Protein AF-A0A3A4K9A7-F1 (afdb_monomer_lite)

Sequence (156 aa):
MKYLEIFLFSLVLILAGCGGNDDLPAEITQCIETYAPENGYGFEPISFQGTTDIGYPVPTPEEARARCEADGGEDCDASEFITSAAAKCIGQSEGLDANGEPLQVELRYDESLKTVVWIVSNFPILDENQQGTALTLYIEAASGRILDKKESPVIA

pLDDT: mean 76.97, std 19.55, range [33.91, 96.12]

Structure (mmCIF, N/CA/C/O backbone):
data_AF-A0A3A4K9A7-F1
#
_entry.id   AF-A0A3A4K9A7-F1
#
loop_
_atom_site.group_PDB
_atom_site.id
_atom_site.type_symbol
_atom_site.label_atom_id
_atom_site.label_alt_id
_atom_site.label_comp_id
_atom_site.label_asym_id
_atom_site.label_entity_id
_atom_site.label_seq_id
_atom_site.pdbx_PDB_ins_code
_atom_site.Cartn_x
_atom_site.Cartn_y
_atom_site.Cartn_z
_atom_site.occupancy
_atom_site.B_iso_or_equiv
_atom_site.auth_seq_id
_atom_site.auth_comp_id
_atom_site.auth_asym_id
_atom_site.auth_atom_id
_atom_site.pdbx_PDB_model_num
ATOM 1 N N . MET A 1 1 ? -67.140 17.202 24.915 1.00 38.78 1 MET A N 1
ATOM 2 C CA . MET A 1 1 ? -67.662 16.340 23.827 1.00 38.78 1 MET A CA 1
ATOM 3 C C . MET A 1 1 ? -66.717 16.540 22.652 1.00 38.78 1 MET A C 1
ATOM 5 O O . MET A 1 1 ? -66.437 17.692 22.385 1.00 38.78 1 MET A O 1
ATOM 9 N N . LYS A 1 2 ? -66.169 15.575 21.921 1.00 45.59 2 LYS A N 1
ATOM 10 C CA . LYS A 1 2 ? -66.146 14.107 21.931 1.00 45.59 2 LYS A CA 1
ATOM 11 C C . LYS A 1 2 ? -65.201 13.765 20.748 1.00 45.59 2 LYS A C 1
ATOM 13 O O . LYS A 1 2 ? -65.551 14.172 19.651 1.00 45.59 2 LYS A O 1
ATOM 18 N N . TYR A 1 3 ? -64.100 13.041 21.006 1.00 48.72 3 TYR A N 1
ATOM 19 C CA . TYR A 1 3 ? -63.242 12.259 20.074 1.00 48.72 3 TYR A CA 1
ATOM 20 C C . TYR A 1 3 ? -62.539 13.038 18.927 1.00 48.72 3 TYR A C 1
ATOM 22 O O . TYR A 1 3 ? -63.086 13.983 18.386 1.00 48.72 3 TYR A O 1
ATOM 30 N N . LEU A 1 4 ? -61.301 12.743 18.523 1.00 49.56 4 LEU A N 1
ATOM 31 C CA . LEU A 1 4 ? -60.881 11.469 17.941 1.00 49.56 4 LEU A CA 1
ATOM 32 C C . LEU A 1 4 ? -59.343 11.425 17.811 1.00 49.56 4 LEU A C 1
ATOM 34 O O . LEU A 1 4 ? -58.731 12.372 17.323 1.00 49.56 4 LEU A O 1
ATOM 38 N N . GLU A 1 5 ? -58.750 10.316 18.245 1.00 46.59 5 GLU A N 1
ATOM 39 C CA . GLU A 1 5 ? -57.354 9.941 18.016 1.00 46.59 5 GLU A CA 1
ATOM 40 C C . GLU A 1 5 ? -57.123 9.558 16.547 1.00 46.59 5 GLU A C 1
ATOM 42 O O . GLU A 1 5 ? -57.959 8.873 15.958 1.00 46.59 5 GLU A O 1
ATOM 47 N N . ILE A 1 6 ? -55.965 9.909 15.978 1.00 59.25 6 ILE A N 1
ATOM 48 C CA . ILE A 1 6 ? -55.386 9.167 14.850 1.00 59.25 6 ILE A CA 1
ATOM 49 C C . ILE A 1 6 ? -53.926 8.860 15.184 1.00 59.25 6 ILE A C 1
ATOM 51 O O . ILE A 1 6 ? -53.045 9.714 15.128 1.00 59.25 6 ILE A O 1
ATOM 55 N N . PHE A 1 7 ? -53.722 7.600 15.554 1.00 49.81 7 PHE A N 1
ATOM 56 C CA . PHE A 1 7 ? -52.467 6.865 15.525 1.00 49.81 7 PHE A CA 1
ATOM 57 C C . PHE A 1 7 ? -51.952 6.725 14.083 1.00 49.81 7 PHE A C 1
ATOM 59 O O . PHE A 1 7 ? -52.668 6.199 13.241 1.00 49.81 7 PHE A O 1
ATOM 66 N N . LEU A 1 8 ? -50.695 7.097 13.839 1.00 49.00 8 LEU A N 1
ATOM 67 C CA . LEU A 1 8 ? -49.780 6.527 12.832 1.00 49.00 8 LEU A CA 1
ATOM 68 C C . LEU A 1 8 ? -48.379 7.005 13.269 1.00 49.00 8 LEU A C 1
ATOM 70 O O . LEU A 1 8 ? -48.066 8.177 13.121 1.00 49.00 8 LEU A O 1
ATOM 74 N N . PHE A 1 9 ? -47.548 6.264 14.008 1.00 46.31 9 PHE A N 1
ATOM 75 C CA . PHE A 1 9 ? -46.981 4.939 13.721 1.00 46.31 9 PHE A CA 1
ATOM 76 C C . PHE A 1 9 ? -46.480 4.791 12.276 1.00 46.31 9 PHE A C 1
ATOM 78 O O . PHE A 1 9 ? -46.999 4.006 11.495 1.00 46.31 9 PHE A O 1
ATOM 85 N N . SER A 1 10 ? -45.425 5.541 11.965 1.00 45.94 10 SER A N 1
ATOM 86 C CA . SER A 1 10 ? -44.376 5.140 11.019 1.00 45.94 10 SER A CA 1
ATOM 87 C C . SER A 1 10 ? -43.052 5.391 11.750 1.00 45.94 10 SER A C 1
ATOM 89 O O . SER A 1 10 ? -42.503 6.480 11.682 1.00 45.94 10 SER A O 1
ATOM 91 N N . LEU A 1 11 ? -42.578 4.535 12.660 1.00 44.69 11 LEU A N 1
ATOM 92 C CA . LEU A 1 11 ? -41.980 3.228 12.368 1.00 44.69 11 LEU A CA 1
ATOM 93 C C . LEU A 1 11 ? -41.363 3.156 10.964 1.00 44.69 11 LEU A C 1
ATOM 95 O O . LEU A 1 11 ? -41.690 2.289 10.162 1.00 44.69 11 LEU A O 1
ATOM 99 N N . VAL A 1 12 ? -40.450 4.083 10.672 1.00 52.16 12 VAL A N 1
ATOM 100 C CA . VAL A 1 12 ? -39.433 3.864 9.642 1.00 52.16 12 VAL A CA 1
ATOM 101 C C . VAL A 1 12 ? -38.391 2.930 10.256 1.00 52.16 12 VAL A C 1
ATOM 103 O O . VAL A 1 12 ? -37.368 3.333 10.799 1.00 52.16 12 VAL A O 1
ATOM 106 N N . LEU A 1 13 ? -38.759 1.651 10.246 1.00 47.81 13 LEU A N 1
ATOM 107 C CA . LEU A 1 13 ? -37.909 0.499 10.476 1.00 47.81 13 LEU A CA 1
ATOM 108 C C . LEU A 1 13 ? -37.024 0.355 9.225 1.00 47.81 13 LEU A C 1
ATOM 110 O O . LEU A 1 13 ? -37.318 -0.453 8.347 1.00 47.81 13 LEU A O 1
ATOM 114 N N . ILE A 1 14 ? -35.977 1.174 9.082 1.00 53.41 14 ILE A N 1
ATOM 115 C CA . ILE A 1 14 ? -34.918 0.847 8.118 1.00 53.41 14 ILE A CA 1
ATOM 116 C C . ILE A 1 14 ? -34.064 -0.210 8.797 1.00 53.41 14 ILE A C 1
ATOM 118 O O . ILE A 1 14 ? -33.205 0.084 9.620 1.00 53.41 14 ILE A O 1
ATOM 122 N N . LEU A 1 15 ? -34.465 -1.451 8.524 1.00 45.75 15 LEU A N 1
ATOM 123 C CA . LEU A 1 15 ? -33.627 -2.629 8.367 1.00 45.75 15 LEU A CA 1
ATOM 124 C C . LEU A 1 15 ? -32.185 -2.397 8.834 1.00 45.75 15 LEU A C 1
ATOM 126 O O . LEU A 1 15 ? -31.339 -1.940 8.069 1.00 45.75 15 LEU A O 1
ATOM 130 N N . ALA A 1 16 ? -31.918 -2.791 10.079 1.00 46.28 16 ALA A N 1
ATOM 131 C CA . ALA A 1 16 ? -30.616 -3.313 10.454 1.00 46.28 16 ALA A CA 1
ATOM 132 C C . ALA A 1 16 ? -30.368 -4.545 9.571 1.00 46.28 16 ALA A C 1
ATOM 134 O O . ALA A 1 16 ? -30.705 -5.676 9.925 1.00 46.28 16 ALA A O 1
ATOM 135 N N . GLY A 1 17 ? -29.892 -4.294 8.354 1.00 42.72 17 GLY A N 1
ATOM 136 C CA . GLY A 1 17 ? -29.292 -5.301 7.509 1.00 42.72 17 GLY A CA 1
ATOM 137 C C . GLY A 1 17 ? -27.999 -5.711 8.183 1.00 42.72 17 GLY A C 1
ATOM 138 O O . GLY A 1 17 ? -26.988 -5.036 8.052 1.00 42.72 17 GLY A O 1
ATOM 139 N N . CYS A 1 18 ? -28.054 -6.801 8.942 1.00 47.59 18 CYS A N 1
ATOM 140 C CA . CYS A 1 18 ? -26.884 -7.580 9.303 1.00 47.59 18 CYS A CA 1
ATOM 141 C C . CYS A 1 18 ? -26.276 -8.166 8.017 1.00 47.59 18 CYS A C 1
ATOM 143 O O . CYS A 1 18 ? -26.570 -9.300 7.648 1.00 47.59 18 CYS A O 1
ATOM 145 N N . GLY A 1 19 ? -25.476 -7.377 7.310 1.00 37.91 19 GLY A N 1
ATOM 146 C CA . GLY A 1 19 ? -24.366 -7.864 6.501 1.00 37.91 19 GLY A CA 1
ATOM 147 C C . GLY A 1 19 ? -23.110 -7.439 7.243 1.00 37.91 19 GLY A C 1
ATOM 148 O O . GLY A 1 19 ? -23.075 -6.317 7.737 1.00 37.91 19 GLY A O 1
ATOM 149 N N . GLY A 1 20 ? -22.147 -8.338 7.433 1.00 40.03 20 GLY A N 1
ATOM 150 C CA . GLY A 1 20 ? -20.873 -8.000 8.059 1.00 40.03 20 GLY A CA 1
ATOM 151 C C . GLY A 1 20 ? -20.122 -7.013 7.179 1.00 40.03 20 GLY A C 1
ATOM 152 O O . GLY A 1 20 ? -19.312 -7.423 6.361 1.00 40.03 20 GLY A O 1
ATOM 153 N N . ASN A 1 21 ? -20.445 -5.731 7.303 1.00 43.66 21 ASN A N 1
ATOM 154 C CA . ASN A 1 21 ? -19.576 -4.679 6.840 1.00 43.66 21 ASN A CA 1
ATOM 155 C C . ASN A 1 21 ? -18.478 -4.611 7.888 1.00 43.66 21 ASN A C 1
ATOM 157 O O . ASN A 1 21 ? -18.730 -4.238 9.036 1.00 43.66 21 ASN A O 1
ATOM 161 N N . ASP A 1 22 ? -17.280 -5.040 7.514 1.00 60.28 22 ASP A N 1
ATOM 162 C CA . ASP A 1 22 ? -16.073 -4.563 8.166 1.00 60.28 22 ASP A CA 1
ATOM 163 C C . ASP A 1 22 ? -16.055 -3.041 7.971 1.00 60.28 22 ASP A C 1
ATOM 165 O O . ASP A 1 22 ? -15.513 -2.533 6.992 1.00 60.28 22 ASP A O 1
ATOM 169 N N . ASP A 1 23 ? -16.774 -2.321 8.838 1.00 77.81 23 ASP A N 1
ATOM 170 C CA . ASP A 1 23 ? -16.883 -0.871 8.781 1.00 77.81 23 ASP A CA 1
ATOM 171 C C . ASP A 1 23 ? -15.466 -0.321 8.946 1.00 77.81 23 ASP A C 1
ATOM 173 O O . ASP A 1 23 ? -14.867 -0.388 10.026 1.00 77.81 23 ASP A O 1
ATOM 177 N N . LEU A 1 24 ? -14.904 0.175 7.843 1.00 86.06 24 LEU A N 1
ATOM 178 C CA . LEU A 1 24 ? -13.599 0.811 7.856 1.00 86.06 24 LEU A CA 1
ATOM 179 C C . LEU A 1 24 ? -13.648 1.998 8.830 1.00 86.06 24 LEU A C 1
ATOM 181 O O . LEU A 1 24 ? -14.656 2.714 8.876 1.00 86.06 24 LEU A O 1
ATOM 185 N N . PRO A 1 25 ? -12.569 2.249 9.592 1.00 91.25 25 PRO A N 1
ATOM 186 C CA . PRO A 1 25 ? -12.443 3.460 10.392 1.00 91.25 25 PRO A CA 1
ATOM 187 C C . PRO A 1 25 ? -12.813 4.710 9.581 1.00 91.25 25 PRO A C 1
ATOM 189 O O . PRO A 1 25 ? -12.549 4.788 8.375 1.00 91.25 25 PRO A O 1
ATOM 192 N N . ALA A 1 26 ? -13.427 5.696 10.237 1.00 91.50 26 ALA A N 1
ATOM 193 C CA . ALA A 1 26 ? -13.926 6.901 9.572 1.00 91.50 26 ALA A CA 1
ATOM 194 C C . ALA A 1 26 ? -12.807 7.652 8.831 1.00 91.50 26 ALA A C 1
ATOM 196 O O . ALA A 1 26 ? -13.032 8.199 7.756 1.00 91.50 26 ALA A O 1
ATOM 197 N N . GLU A 1 27 ? -11.593 7.623 9.378 1.00 92.25 27 GLU A N 1
ATOM 198 C CA . GLU A 1 27 ? -10.391 8.216 8.800 1.00 92.25 27 GLU A CA 1
ATOM 199 C C . GLU A 1 27 ? -9.995 7.540 7.477 1.00 92.25 27 GLU A C 1
ATOM 201 O O . GLU A 1 27 ? -9.688 8.224 6.499 1.00 92.25 27 GLU A O 1
ATOM 206 N N . ILE A 1 28 ? -10.064 6.205 7.412 1.00 91.88 28 ILE A N 1
ATOM 207 C CA . ILE A 1 28 ? -9.778 5.438 6.189 1.00 91.88 28 ILE A CA 1
ATOM 208 C C . ILE A 1 28 ? -10.852 5.712 5.138 1.00 91.88 28 ILE A C 1
ATOM 210 O O . ILE A 1 28 ? -10.530 6.016 3.989 1.00 91.88 28 ILE A O 1
ATOM 214 N N . THR A 1 29 ? -12.124 5.677 5.543 1.00 91.62 29 THR A N 1
ATOM 215 C CA . THR A 1 29 ? -13.253 6.006 4.661 1.00 91.62 29 THR A CA 1
ATOM 216 C C . THR A 1 29 ? -13.086 7.406 4.065 1.00 91.62 29 THR A C 1
ATOM 218 O O . THR A 1 29 ? -13.200 7.586 2.853 1.00 91.62 29 THR A O 1
ATOM 221 N N . GLN A 1 30 ? -12.707 8.388 4.888 1.00 93.00 30 GLN A N 1
ATOM 222 C CA . GLN A 1 30 ? -12.456 9.753 4.434 1.00 93.00 30 GLN A CA 1
ATOM 223 C C . GLN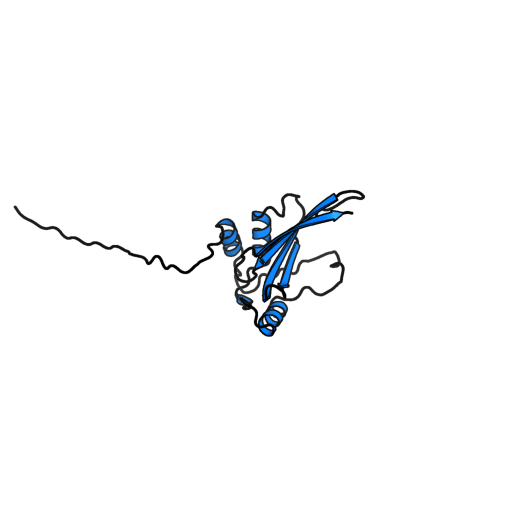 A 1 30 ? -11.312 9.831 3.410 1.00 93.00 30 GLN A C 1
ATOM 225 O O . GLN A 1 30 ? -11.425 10.584 2.440 1.00 93.00 30 GLN A O 1
ATOM 230 N N . CYS A 1 31 ? -10.224 9.073 3.589 1.00 92.88 31 CYS A N 1
ATOM 231 C CA . CYS A 1 31 ? -9.141 9.004 2.605 1.00 92.88 31 CYS A CA 1
ATOM 232 C C . CYS A 1 31 ? -9.634 8.472 1.251 1.00 92.88 31 CYS A C 1
ATOM 234 O O . CYS A 1 31 ? -9.312 9.051 0.214 1.00 92.88 31 CYS A O 1
ATOM 236 N N . ILE A 1 32 ? -10.438 7.407 1.251 1.00 90.31 32 ILE A N 1
ATOM 237 C CA . ILE A 1 32 ? -10.970 6.806 0.020 1.00 90.31 32 ILE A CA 1
ATOM 238 C C . ILE A 1 32 ? -11.909 7.781 -0.696 1.00 90.31 32 ILE A C 1
ATOM 240 O O . ILE A 1 32 ? -11.763 7.991 -1.896 1.00 90.31 32 ILE A O 1
ATOM 244 N N . GLU A 1 33 ? -12.826 8.426 0.028 1.00 90.25 33 GLU A N 1
ATOM 245 C CA . GLU A 1 33 ? -13.772 9.390 -0.549 1.00 90.25 33 GLU A CA 1
ATOM 246 C C . GLU A 1 33 ? -13.076 10.645 -1.093 1.00 90.25 33 GLU A C 1
ATOM 248 O O . GLU A 1 33 ? -13.408 11.127 -2.175 1.00 90.25 33 GLU A O 1
ATOM 253 N N . THR A 1 34 ? -12.089 11.170 -0.359 1.00 89.44 34 THR A N 1
ATOM 254 C CA . THR A 1 34 ? -11.349 12.384 -0.747 1.00 89.44 34 THR A CA 1
ATOM 255 C C . THR A 1 34 ? -10.558 12.178 -2.035 1.00 89.44 34 THR A C 1
ATOM 257 O O . THR A 1 34 ? -10.445 13.097 -2.845 1.00 89.44 34 THR A O 1
ATOM 260 N N . TYR A 1 35 ? -10.012 10.976 -2.224 1.00 87.69 35 TYR A N 1
ATOM 261 C CA . TYR A 1 35 ? -9.204 10.608 -3.385 1.00 87.69 35 TYR A CA 1
ATOM 262 C C . TYR A 1 35 ? -9.912 9.588 -4.279 1.00 87.69 35 TYR A C 1
ATOM 264 O O . TYR A 1 35 ? -9.248 8.779 -4.938 1.00 87.69 35 TYR A O 1
ATOM 272 N N . ALA A 1 36 ? -11.248 9.621 -4.296 1.00 78.62 36 ALA A N 1
ATOM 273 C CA . ALA A 1 36 ? -12.048 8.760 -5.147 1.00 78.62 36 ALA A CA 1
ATOM 274 C C . ALA A 1 36 ? -11.671 8.998 -6.621 1.00 78.62 36 ALA A C 1
ATOM 276 O O . ALA A 1 36 ? -11.501 10.148 -7.040 1.00 78.62 36 ALA A O 1
ATOM 277 N N . PRO A 1 37 ? -11.514 7.940 -7.429 1.00 65.50 37 PRO A N 1
ATOM 278 C CA . PRO A 1 37 ? -11.142 8.105 -8.825 1.00 65.50 37 PRO A CA 1
ATOM 279 C C . PRO A 1 37 ? -12.263 8.824 -9.594 1.00 65.50 37 PRO A C 1
ATOM 281 O O . PRO A 1 37 ? -13.350 8.277 -9.762 1.00 65.50 37 PRO A O 1
ATOM 284 N N . GLU A 1 38 ? -12.012 10.038 -10.104 1.00 58.78 38 GLU A N 1
ATOM 285 C CA . GLU A 1 38 ? -12.988 10.734 -10.965 1.00 58.78 38 GLU A CA 1
ATOM 286 C C . GLU A 1 38 ? -13.186 10.006 -12.308 1.00 58.78 38 GLU A C 1
ATOM 288 O O . GLU A 1 38 ? -14.267 10.088 -12.884 1.00 58.78 38 GLU A O 1
ATOM 293 N N . ASN A 1 39 ? -12.162 9.293 -12.805 1.00 41.91 39 ASN A N 1
ATOM 294 C CA . ASN A 1 39 ? -12.191 8.450 -14.008 1.00 41.91 39 ASN A CA 1
ATOM 295 C C . ASN A 1 39 ? -11.043 7.416 -13.970 1.00 41.91 39 ASN A C 1
ATOM 297 O O . ASN A 1 39 ? -9.964 7.669 -14.504 1.00 41.91 39 ASN A O 1
ATOM 301 N N . GLY A 1 40 ? -11.274 6.245 -13.372 1.00 50.03 40 GLY A N 1
ATOM 302 C CA . GLY A 1 40 ? -10.300 5.147 -13.354 1.00 50.03 40 GLY A CA 1
ATOM 303 C C . GLY A 1 40 ? -9.090 5.372 -12.440 1.00 50.03 40 GLY A C 1
ATOM 304 O O . GLY A 1 40 ? -8.943 6.411 -11.801 1.00 50.03 40 GLY A O 1
ATOM 305 N N . TYR A 1 41 ? -8.250 4.340 -12.364 1.00 55.19 41 TYR A N 1
ATOM 306 C CA . TYR A 1 41 ? -7.074 4.214 -11.503 1.00 55.19 41 TYR A CA 1
ATOM 307 C C . TYR A 1 41 ? -6.273 5.509 -11.387 1.00 55.19 41 TYR A C 1
ATOM 309 O O . TYR A 1 41 ? -5.564 5.905 -12.313 1.00 55.19 41 TYR A O 1
ATOM 317 N N . GLY A 1 42 ? -6.325 6.144 -10.220 1.00 49.62 42 GLY A N 1
ATOM 318 C CA . GLY A 1 42 ? -5.371 7.183 -9.850 1.00 49.62 42 GLY A CA 1
ATOM 319 C C . GLY A 1 42 ? -4.018 6.538 -9.572 1.00 49.62 42 GLY A C 1
ATOM 320 O O . GLY A 1 42 ? -3.648 6.361 -8.415 1.00 49.62 42 GLY A O 1
ATOM 321 N N . PHE A 1 43 ? -3.322 6.110 -10.624 1.00 51.94 43 PHE A N 1
ATOM 322 C CA . PHE A 1 43 ? -1.935 5.680 -10.551 1.00 51.94 43 PHE A CA 1
ATOM 323 C C . PHE A 1 43 ? -1.062 6.863 -10.951 1.00 51.94 43 PHE A C 1
ATOM 325 O O . PHE A 1 43 ? -0.872 7.148 -12.133 1.00 51.94 43 PHE A O 1
ATOM 332 N N . GLU A 1 44 ? -0.528 7.570 -9.962 1.00 52.81 44 GLU A N 1
ATOM 333 C CA . GLU A 1 44 ? 0.633 8.415 -10.212 1.00 52.81 44 GLU A CA 1
ATOM 334 C C . GLU A 1 44 ? 1.866 7.505 -10.194 1.00 52.81 44 GLU A C 1
ATOM 336 O O . GLU A 1 44 ? 2.175 6.947 -9.135 1.00 52.81 44 GLU A O 1
ATOM 341 N N . PRO A 1 45 ? 2.557 7.291 -11.334 1.00 45.28 45 PRO A N 1
ATOM 342 C CA . PRO A 1 45 ? 3.797 6.536 -11.325 1.00 45.28 45 PRO A CA 1
ATOM 343 C C . PRO A 1 45 ? 4.737 7.209 -10.337 1.00 45.28 45 PRO A C 1
ATOM 345 O O . PRO A 1 45 ? 5.005 8.407 -10.447 1.00 45.28 45 PRO A O 1
ATOM 348 N N . ILE A 1 46 ? 5.230 6.441 -9.365 1.00 47.91 46 ILE A N 1
ATOM 349 C CA . ILE A 1 46 ? 6.234 6.934 -8.432 1.00 47.91 46 ILE A CA 1
ATOM 350 C C . ILE A 1 46 ? 7.419 7.388 -9.287 1.00 47.91 46 ILE A C 1
ATOM 352 O O . ILE A 1 46 ? 8.124 6.568 -9.879 1.00 47.91 46 ILE A O 1
ATOM 356 N N . SER A 1 47 ? 7.638 8.698 -9.390 1.00 35.66 47 SER A N 1
ATOM 357 C CA . SER A 1 47 ? 8.837 9.238 -10.016 1.00 35.66 47 SER A CA 1
ATOM 358 C C . SER A 1 47 ? 9.995 9.020 -9.050 1.00 35.66 47 SER A C 1
ATOM 360 O O . SER A 1 47 ? 10.398 9.916 -8.309 1.00 35.66 47 SER A O 1
ATOM 362 N N . PHE A 1 48 ? 10.501 7.797 -9.001 1.00 43.56 48 PHE A N 1
ATOM 363 C CA . PHE A 1 48 ? 11.708 7.496 -8.260 1.00 43.56 48 PHE A CA 1
ATOM 364 C C . PHE A 1 48 ? 12.892 8.065 -9.061 1.00 43.56 48 PHE A C 1
ATOM 366 O O . PHE A 1 48 ? 13.165 7.635 -10.180 1.00 43.56 48 PHE A O 1
ATOM 373 N N . GLN A 1 49 ? 13.615 9.038 -8.496 1.00 36.28 49 GLN A N 1
ATOM 374 C CA . GLN A 1 49 ? 14.968 9.405 -8.958 1.00 36.28 49 GLN A CA 1
ATOM 375 C C . GLN A 1 49 ? 16.047 8.434 -8.436 1.00 36.28 49 GLN A C 1
ATOM 377 O O . GLN A 1 49 ? 17.240 8.708 -8.512 1.00 36.28 49 GLN A O 1
ATOM 382 N N . GLY A 1 50 ? 15.633 7.282 -7.922 1.00 37.22 50 GLY A N 1
ATOM 383 C CA . GLY A 1 50 ? 16.482 6.217 -7.415 1.00 37.22 50 GLY A CA 1
ATOM 384 C C . GLY A 1 50 ? 15.960 4.901 -7.959 1.00 37.22 50 GLY A C 1
ATOM 385 O O . GLY A 1 50 ? 14.762 4.660 -8.026 1.00 37.22 50 GLY A O 1
ATOM 386 N N . THR A 1 51 ? 16.854 4.063 -8.438 1.00 33.91 51 THR A N 1
ATOM 387 C CA . THR A 1 51 ? 16.512 2.714 -8.864 1.00 33.91 51 THR A CA 1
ATOM 388 C C . THR A 1 51 ? 15.836 1.990 -7.701 1.00 33.91 51 THR A C 1
ATOM 390 O O . THR A 1 51 ? 16.391 1.970 -6.604 1.00 33.91 51 THR A O 1
ATOM 393 N N . THR A 1 52 ? 14.678 1.356 -7.921 1.00 40.00 52 THR A N 1
ATOM 394 C CA . THR A 1 52 ? 14.333 0.197 -7.087 1.00 40.00 52 THR A CA 1
ATOM 395 C C . THR A 1 52 ? 15.564 -0.712 -7.102 1.00 40.00 52 THR A C 1
ATOM 397 O O . THR A 1 52 ? 16.183 -0.856 -8.160 1.00 40.00 52 THR A O 1
ATOM 400 N N . ASP A 1 53 ? 15.958 -1.290 -5.967 1.00 42.62 53 ASP A N 1
ATOM 401 C CA . ASP A 1 53 ? 17.232 -2.024 -5.787 1.00 42.62 53 ASP A CA 1
ATOM 402 C C . ASP A 1 53 ? 17.439 -3.220 -6.752 1.00 42.62 53 ASP A C 1
ATOM 404 O O . ASP A 1 53 ? 18.441 -3.929 -6.706 1.00 42.62 53 ASP A O 1
ATOM 408 N N . ILE A 1 54 ? 16.491 -3.454 -7.661 1.00 42.34 54 ILE A N 1
ATOM 409 C CA . ILE A 1 54 ? 16.459 -4.540 -8.634 1.00 42.34 54 ILE A CA 1
ATOM 410 C C . ILE A 1 54 ? 15.918 -4.139 -10.023 1.00 42.34 54 ILE A C 1
ATOM 412 O O . ILE A 1 54 ? 15.838 -4.994 -10.900 1.00 42.34 54 ILE A O 1
ATOM 416 N N . GLY A 1 55 ? 15.586 -2.866 -10.279 1.00 48.25 55 GLY A N 1
ATOM 417 C CA . GLY A 1 55 ? 15.265 -2.369 -11.629 1.00 48.25 55 GLY A CA 1
ATOM 418 C C . GLY A 1 55 ? 14.070 -3.033 -12.332 1.00 48.25 55 GLY A C 1
ATOM 419 O O . GLY A 1 55 ? 13.935 -2.902 -13.550 1.00 48.25 55 GLY A O 1
ATOM 420 N N . TYR A 1 56 ? 13.213 -3.753 -11.604 1.00 52.72 56 TYR A N 1
ATOM 421 C CA . TYR A 1 56 ? 12.000 -4.328 -12.179 1.00 52.72 56 TYR A CA 1
ATOM 422 C C . TYR A 1 56 ? 10.950 -3.236 -12.401 1.00 52.72 56 TYR A C 1
ATOM 424 O O . TYR A 1 56 ? 10.822 -2.336 -11.563 1.00 52.72 56 TYR A O 1
ATOM 432 N N . PRO A 1 57 ? 10.199 -3.299 -13.514 1.00 62.75 57 PRO A N 1
ATOM 433 C CA . PRO A 1 57 ? 9.076 -2.402 -13.723 1.00 62.75 57 PRO A CA 1
ATOM 434 C C . PRO A 1 57 ? 8.055 -2.600 -12.598 1.00 62.75 57 PRO A C 1
ATOM 436 O O . PRO A 1 57 ? 7.714 -3.733 -12.255 1.00 62.75 57 PRO A O 1
ATOM 439 N N . VAL A 1 58 ? 7.586 -1.491 -12.025 1.00 68.00 58 VAL A N 1
ATOM 440 C CA . VAL A 1 58 ? 6.413 -1.501 -11.144 1.00 68.00 58 VAL A CA 1
ATOM 441 C C . VAL A 1 58 ? 5.229 -1.971 -11.994 1.00 68.00 58 VAL A C 1
ATOM 443 O O . VAL A 1 58 ? 5.020 -1.383 -13.061 1.00 68.00 58 VAL A O 1
ATOM 446 N N . PRO A 1 59 ? 4.498 -3.024 -11.585 1.00 75.12 59 PRO A N 1
ATOM 447 C CA . PRO A 1 59 ? 3.412 -3.550 -12.395 1.00 75.12 59 PRO A CA 1
ATOM 448 C C . PRO A 1 59 ? 2.301 -2.510 -12.536 1.00 75.12 59 PRO A C 1
ATOM 450 O O . PRO A 1 59 ? 2.009 -1.765 -11.595 1.00 75.12 59 PRO A O 1
ATOM 453 N N . THR A 1 60 ? 1.657 -2.464 -13.700 1.00 83.19 60 THR A N 1
ATOM 454 C CA . THR A 1 60 ? 0.449 -1.645 -13.856 1.00 83.19 60 THR A CA 1
ATOM 455 C C . THR A 1 60 ? -0.723 -2.274 -13.090 1.00 83.19 60 THR A C 1
ATOM 457 O O . THR A 1 60 ? -0.711 -3.483 -12.821 1.00 83.19 60 THR A O 1
ATOM 460 N N . PRO A 1 61 ? -1.775 -1.503 -12.758 1.00 83.88 61 PRO A N 1
ATOM 461 C CA . PRO A 1 61 ? -2.998 -2.065 -12.186 1.00 83.88 61 PRO A CA 1
ATOM 462 C C . PRO A 1 61 ? -3.581 -3.219 -13.013 1.00 83.88 61 PRO A C 1
ATOM 464 O O . PRO A 1 61 ? -4.025 -4.219 -12.454 1.00 83.88 61 PRO A O 1
ATOM 467 N N . GLU A 1 62 ? -3.515 -3.140 -14.342 1.00 87.31 62 GLU A N 1
ATOM 468 C CA . GLU A 1 62 ? -3.981 -4.194 -15.245 1.00 87.31 62 GLU A CA 1
ATOM 469 C C . GLU A 1 62 ? -3.116 -5.457 -15.187 1.00 87.31 62 GLU A C 1
ATOM 471 O O . GLU A 1 62 ? -3.650 -6.561 -15.299 1.00 87.31 62 GLU A O 1
ATOM 476 N N . GLU A 1 63 ? -1.802 -5.321 -15.004 1.00 88.44 63 GLU A N 1
ATOM 477 C CA . GLU A 1 63 ? -0.900 -6.462 -14.820 1.00 88.44 63 GLU A CA 1
ATOM 478 C C . GLU A 1 63 ? -1.139 -7.142 -13.467 1.00 88.44 63 GLU A C 1
ATOM 480 O O . GLU A 1 63 ? -1.212 -8.373 -13.400 1.00 88.44 63 GLU A O 1
ATOM 485 N N . ALA A 1 64 ? -1.324 -6.355 -12.401 1.00 89.44 64 ALA A N 1
ATOM 486 C CA . ALA A 1 64 ? -1.674 -6.866 -11.078 1.00 89.44 64 ALA A CA 1
ATOM 487 C C . ALA A 1 64 ? -3.038 -7.579 -11.092 1.00 89.44 64 ALA A C 1
ATOM 489 O O . ALA A 1 64 ? -3.146 -8.703 -10.597 1.00 89.44 64 ALA A O 1
ATOM 490 N N . ARG A 1 65 ? -4.047 -6.986 -11.748 1.00 90.06 65 ARG A N 1
ATOM 491 C CA . ARG A 1 65 ? -5.354 -7.612 -12.003 1.00 90.06 65 ARG A CA 1
ATOM 492 C C . ARG A 1 65 ? -5.221 -8.941 -12.716 1.00 90.06 65 ARG A C 1
ATOM 494 O O . ARG A 1 65 ? -5.752 -9.940 -12.249 1.00 90.06 65 ARG A O 1
ATOM 501 N N . ALA A 1 66 ? -4.532 -8.955 -13.856 1.00 93.19 66 ALA A N 1
ATOM 502 C CA . ALA A 1 66 ? -4.425 -10.149 -14.684 1.00 93.19 66 ALA A CA 1
ATOM 503 C C . ALA A 1 66 ? -3.778 -11.306 -13.909 1.00 93.19 66 ALA A C 1
ATOM 505 O O . ALA A 1 66 ? -4.190 -12.455 -14.057 1.00 93.19 66 ALA A O 1
ATOM 506 N N . ARG A 1 67 ? -2.792 -11.003 -13.055 1.00 93.50 67 ARG A N 1
ATOM 507 C CA . ARG A 1 67 ? -2.159 -11.980 -12.160 1.00 93.50 67 ARG A CA 1
ATOM 508 C C . ARG A 1 67 ? -3.131 -12.483 -11.086 1.00 93.50 67 ARG A C 1
ATOM 510 O O . ARG A 1 67 ? -3.205 -13.689 -10.878 1.00 93.50 67 ARG A O 1
ATOM 517 N N . CYS A 1 68 ? -3.881 -11.580 -10.457 1.00 95.06 68 CYS A N 1
ATOM 518 C CA . CYS A 1 68 ? -4.903 -11.912 -9.464 1.00 95.06 68 CYS A CA 1
ATOM 519 C C . CYS A 1 68 ? -5.988 -12.831 -10.049 1.00 95.06 68 CYS A C 1
ATOM 521 O O . CYS A 1 68 ? -6.249 -13.905 -9.510 1.00 95.06 68 CYS A O 1
ATOM 523 N N . GLU A 1 69 ? -6.545 -12.474 -11.210 1.00 95.31 69 GLU A N 1
ATOM 524 C CA . GLU A 1 69 ? -7.561 -13.269 -11.912 1.00 95.31 69 GLU A CA 1
ATOM 525 C C . GLU A 1 69 ? -7.027 -14.651 -12.323 1.00 95.31 69 GLU A C 1
ATOM 527 O O . GLU A 1 69 ? -7.720 -15.657 -12.166 1.00 95.31 69 GLU A O 1
ATOM 532 N N . ALA A 1 70 ? -5.791 -14.720 -12.834 1.00 96.12 70 ALA A N 1
ATOM 533 C CA . ALA A 1 70 ? -5.175 -15.974 -13.272 1.00 96.12 70 ALA A CA 1
ATOM 534 C C . ALA A 1 70 ? -4.990 -16.985 -12.129 1.00 96.12 70 ALA A C 1
ATOM 536 O O . ALA A 1 70 ? -5.085 -18.193 -12.352 1.00 96.12 70 ALA A O 1
ATOM 537 N N . ASP A 1 71 ? -4.756 -16.490 -10.918 1.00 95.81 71 ASP A N 1
ATOM 5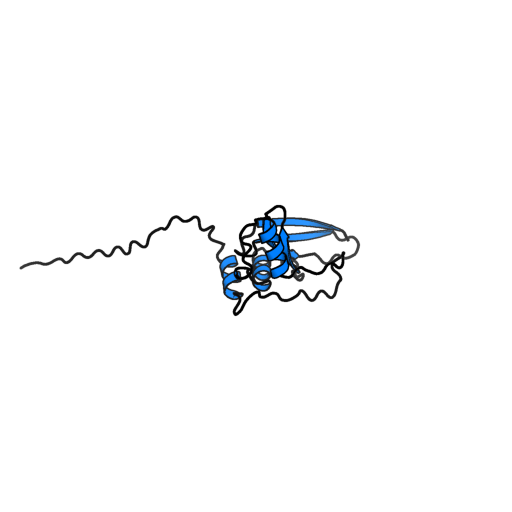38 C CA . ASP A 1 71 ? -4.597 -17.299 -9.714 1.00 95.81 71 ASP A CA 1
ATOM 539 C C . ASP A 1 71 ? -5.931 -17.619 -9.014 1.00 95.81 71 ASP A C 1
ATOM 541 O O . ASP A 1 71 ? -5.933 -18.352 -8.022 1.00 95.81 71 ASP A O 1
ATOM 545 N N . GLY A 1 72 ? -7.056 -17.097 -9.518 1.00 94.50 72 GLY A N 1
ATOM 546 C CA . GLY A 1 72 ? -8.367 -17.224 -8.879 1.00 94.50 72 GLY A CA 1
ATOM 547 C C . GLY A 1 72 ? -8.467 -16.453 -7.562 1.00 94.50 72 GLY A C 1
ATOM 548 O O . GLY A 1 72 ? -9.095 -16.945 -6.627 1.00 94.50 72 GLY A O 1
ATOM 549 N N . GLY A 1 73 ? -7.794 -15.302 -7.482 1.00 92.62 73 GLY A N 1
ATOM 550 C CA . GLY A 1 73 ? -7.823 -14.409 -6.329 1.00 92.62 73 GLY A CA 1
ATOM 551 C C . GLY A 1 73 ? -9.158 -13.695 -6.128 1.00 92.62 73 GLY A C 1
ATOM 552 O O . GLY A 1 73 ? -10.089 -13.823 -6.928 1.00 92.62 73 GLY A O 1
ATOM 553 N N . GLU A 1 74 ? -9.232 -12.937 -5.041 1.00 89.81 74 GLU A N 1
ATOM 554 C CA . GLU A 1 74 ? -10.403 -12.146 -4.654 1.00 89.81 74 GLU A CA 1
ATOM 555 C C . GLU A 1 74 ? -10.172 -10.662 -4.952 1.00 89.81 74 GLU A C 1
ATOM 557 O O . GLU A 1 74 ? -9.029 -10.207 -5.042 1.00 89.81 74 GLU A O 1
ATOM 562 N N . ASP A 1 75 ? -11.270 -9.927 -5.155 1.00 90.69 75 ASP A N 1
ATOM 563 C CA . ASP A 1 75 ? -11.275 -8.476 -5.374 1.00 90.69 75 ASP A CA 1
ATOM 564 C C . ASP A 1 75 ? -10.283 -8.009 -6.449 1.00 90.69 75 ASP A C 1
ATOM 566 O O . ASP A 1 75 ? -9.594 -7.002 -6.318 1.00 90.69 75 ASP A O 1
ATOM 570 N N . CYS A 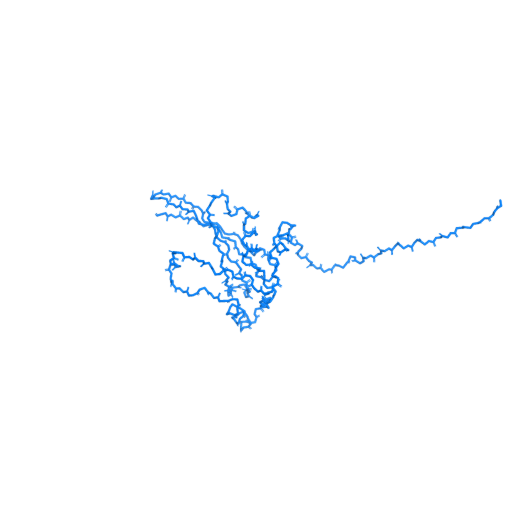1 76 ? -10.189 -8.775 -7.539 1.00 91.56 76 CYS A N 1
ATOM 571 C CA . CYS A 1 76 ? -9.283 -8.480 -8.642 1.00 91.56 76 CYS A CA 1
ATOM 572 C C . CYS A 1 76 ? -9.814 -7.381 -9.579 1.00 91.56 76 CYS A C 1
ATOM 574 O O . CYS A 1 76 ? -9.079 -6.981 -10.482 1.00 91.56 76 CYS A O 1
ATOM 576 N N . ASP A 1 77 ? -11.067 -6.919 -9.432 1.00 89.12 77 ASP A N 1
ATOM 577 C CA . ASP A 1 77 ? -11.614 -5.876 -10.304 1.00 89.12 77 ASP A CA 1
ATOM 578 C C . ASP A 1 77 ? -10.883 -4.573 -10.044 1.00 89.12 77 ASP A C 1
ATOM 580 O O . ASP A 1 77 ? -11.112 -3.837 -9.088 1.00 89.12 77 ASP A O 1
ATOM 584 N N . ALA A 1 78 ? -9.973 -4.291 -10.955 1.00 85.94 78 ALA A N 1
ATOM 585 C CA . ALA A 1 78 ? -9.093 -3.180 -10.777 1.00 85.94 78 ALA A CA 1
ATOM 586 C C . ALA A 1 78 ? -9.901 -1.856 -10.851 1.00 85.94 78 ALA A C 1
ATOM 588 O O . ALA A 1 78 ? -9.542 -0.884 -10.191 1.00 85.94 78 ALA A O 1
ATOM 589 N N . SER A 1 79 ? -11.064 -1.808 -11.515 1.00 84.56 79 SER A N 1
ATOM 590 C CA . SER A 1 79 ? -11.887 -0.591 -11.534 1.00 84.56 79 SER A CA 1
ATOM 591 C C . SER A 1 79 ? -12.416 -0.193 -10.150 1.00 84.56 79 SER A C 1
ATOM 593 O O . SER A 1 79 ? -12.810 0.958 -9.963 1.00 84.56 79 SER A O 1
ATOM 595 N N . GLU A 1 80 ? -12.351 -1.112 -9.185 1.00 87.56 80 GLU A N 1
ATOM 596 C CA . GLU A 1 80 ? -12.680 -0.907 -7.776 1.00 87.56 80 GLU A CA 1
ATOM 597 C C . GLU A 1 80 ? -11.458 -0.517 -6.926 1.00 87.56 80 GLU A C 1
ATOM 599 O O . GLU A 1 80 ? -11.611 -0.177 -5.759 1.00 87.56 80 GLU A O 1
ATOM 604 N N . PHE A 1 81 ? -10.238 -0.521 -7.478 1.00 90.06 81 PHE A N 1
ATOM 605 C CA . PHE A 1 81 ? -9.036 -0.184 -6.719 1.00 90.06 81 PHE A CA 1
ATOM 606 C C . PHE A 1 81 ? -9.037 1.277 -6.268 1.00 90.06 81 PHE A C 1
ATOM 608 O O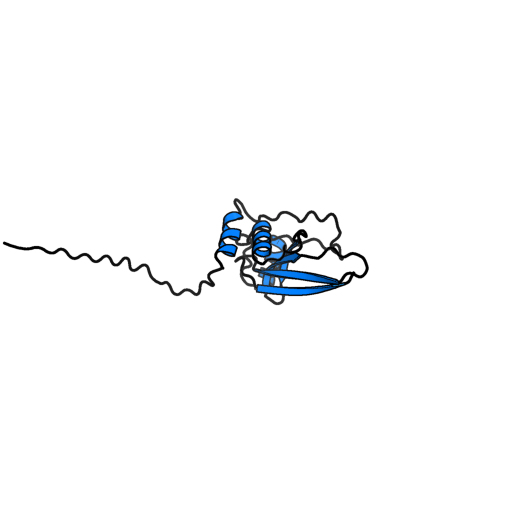 . PHE A 1 81 ? -9.212 2.207 -7.064 1.00 90.06 81 PHE A O 1
ATOM 615 N N . ILE A 1 82 ? -8.717 1.486 -4.992 1.00 90.38 82 ILE A N 1
ATOM 616 C CA . ILE A 1 82 ? -8.416 2.806 -4.451 1.00 90.38 82 ILE A CA 1
ATOM 617 C C . ILE A 1 82 ? -7.188 3.391 -5.157 1.00 90.38 82 ILE A C 1
ATOM 619 O O . ILE A 1 82 ? -6.310 2.674 -5.645 1.00 90.38 82 ILE A O 1
ATOM 623 N N . THR A 1 83 ? -7.101 4.716 -5.196 1.00 89.50 83 THR A N 1
ATOM 624 C CA . THR A 1 83 ? -5.980 5.422 -5.826 1.00 89.50 83 THR A CA 1
ATOM 625 C C . THR A 1 83 ? -4.701 5.325 -4.985 1.00 89.50 83 THR A C 1
ATOM 627 O O . THR A 1 83 ? -4.751 5.122 -3.769 1.00 89.50 83 THR A O 1
ATOM 630 N N . SER A 1 84 ? -3.532 5.546 -5.598 1.00 88.19 84 SER A N 1
ATOM 631 C CA . SER A 1 84 ? -2.268 5.614 -4.847 1.00 88.19 84 SER A CA 1
ATOM 632 C C . SER A 1 84 ? -2.272 6.755 -3.819 1.00 88.19 84 SER A C 1
ATOM 634 O O . SER A 1 84 ? -1.671 6.636 -2.751 1.00 88.19 84 SER A O 1
ATOM 636 N N . ALA A 1 85 ? -2.995 7.844 -4.102 1.00 89.00 85 ALA A N 1
ATOM 637 C CA . ALA A 1 85 ? -3.200 8.956 -3.177 1.00 89.00 85 ALA A CA 1
ATOM 638 C C . ALA A 1 85 ? -4.060 8.557 -1.964 1.00 89.00 85 ALA A C 1
ATOM 640 O O . ALA A 1 85 ? -3.708 8.908 -0.835 1.00 89.00 85 ALA A O 1
ATOM 641 N N . ALA A 1 86 ? -5.124 7.770 -2.168 1.00 91.50 86 ALA A N 1
ATOM 642 C CA . ALA A 1 86 ? -5.911 7.199 -1.075 1.00 91.50 86 ALA A CA 1
ATOM 643 C C . ALA A 1 86 ? -5.047 6.283 -0.196 1.00 91.50 86 ALA A C 1
ATOM 645 O O . ALA A 1 86 ? -5.006 6.464 1.019 1.00 91.50 86 ALA A O 1
ATOM 646 N N . ALA A 1 87 ? -4.284 5.367 -0.803 1.00 92.69 87 ALA A N 1
ATOM 647 C CA . ALA A 1 87 ? -3.370 4.486 -0.075 1.00 92.69 87 ALA A CA 1
ATOM 648 C C . ALA A 1 87 ? -2.328 5.282 0.731 1.00 92.69 87 ALA A C 1
ATOM 650 O O . ALA A 1 87 ? -2.091 4.995 1.905 1.00 92.69 87 ALA A O 1
ATOM 651 N N . LYS A 1 88 ? -1.753 6.340 0.142 1.00 91.88 88 LYS A N 1
ATOM 652 C CA . LYS A 1 88 ? -0.838 7.248 0.845 1.00 91.88 88 LYS A CA 1
ATOM 653 C C . LYS A 1 88 ? -1.501 7.901 2.057 1.00 91.88 88 LYS A C 1
ATOM 655 O O . LYS A 1 88 ? -0.911 7.888 3.131 1.00 91.88 88 LYS A O 1
ATOM 660 N N . CYS A 1 89 ? -2.708 8.442 1.887 1.00 93.12 89 CYS A N 1
ATOM 661 C CA . CYS A 1 89 ? -3.488 9.061 2.960 1.00 93.12 89 CYS A CA 1
ATOM 662 C C . CYS A 1 89 ? -3.737 8.082 4.115 1.00 93.12 89 CYS A C 1
ATOM 664 O O . CYS A 1 89 ? -3.501 8.439 5.266 1.00 93.12 89 CYS A O 1
ATOM 666 N N . ILE A 1 90 ? -4.102 6.832 3.806 1.00 94.75 90 ILE A N 1
ATOM 667 C CA . ILE A 1 90 ? -4.272 5.765 4.805 1.00 94.75 90 ILE A CA 1
ATOM 668 C C . ILE A 1 90 ? -2.953 5.506 5.548 1.00 94.75 90 ILE A C 1
ATOM 670 O O . ILE A 1 90 ? -2.925 5.418 6.772 1.00 94.75 90 ILE A O 1
ATOM 674 N N . GLY A 1 91 ? -1.824 5.451 4.835 1.00 93.88 91 GLY A N 1
ATOM 675 C CA . GLY A 1 91 ? -0.509 5.340 5.473 1.00 93.88 91 GLY A CA 1
ATOM 676 C C . GLY A 1 91 ? -0.217 6.482 6.456 1.00 93.88 91 GLY A C 1
ATOM 677 O O . GLY A 1 91 ? 0.315 6.241 7.539 1.00 93.88 91 GLY A O 1
ATOM 678 N N . GLN A 1 92 ? -0.596 7.717 6.117 1.00 93.06 92 GLN A N 1
ATOM 679 C CA . GLN A 1 92 ? -0.431 8.876 7.003 1.00 93.06 92 GLN A CA 1
ATOM 680 C C . GLN A 1 92 ? -1.358 8.818 8.218 1.00 93.06 92 GLN A C 1
ATOM 682 O O . GLN A 1 92 ? -0.906 9.071 9.333 1.00 93.06 92 GLN A O 1
ATOM 687 N N . SER A 1 93 ? -2.629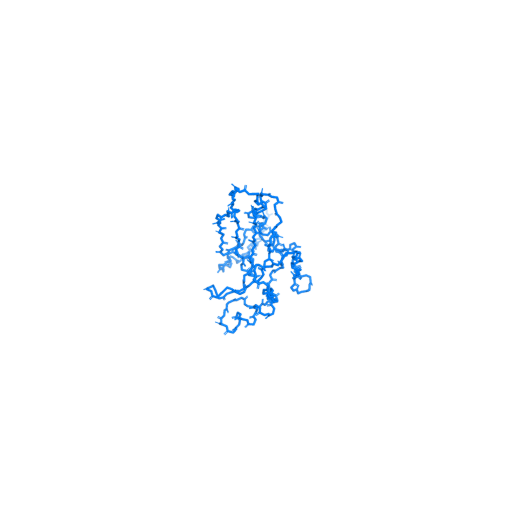 8.436 8.047 1.00 93.69 93 SER A N 1
ATOM 688 C CA . SER A 1 93 ? -3.544 8.265 9.187 1.00 93.69 93 SER A CA 1
ATOM 689 C C . SER A 1 93 ? -3.065 7.174 10.147 1.00 93.69 93 SER A C 1
ATOM 691 O O . SER A 1 93 ? -3.278 7.272 11.352 1.00 93.69 93 SER A O 1
ATOM 693 N N . GLU A 1 94 ? -2.342 6.183 9.625 1.00 94.12 94 GLU A N 1
ATOM 694 C CA . GLU A 1 94 ? -1.682 5.126 10.396 1.00 94.12 94 GLU A CA 1
ATOM 695 C C . GLU A 1 94 ? -0.322 5.531 10.992 1.00 94.12 94 GLU A C 1
ATOM 697 O O . GLU A 1 94 ? 0.365 4.706 11.609 1.00 94.12 94 GLU A O 1
ATOM 702 N N . GLY A 1 95 ? 0.085 6.791 10.832 1.00 91.06 95 GLY A N 1
ATOM 703 C CA . GLY A 1 95 ? 1.295 7.353 11.425 1.00 91.06 95 GLY A CA 1
ATOM 704 C C . GLY A 1 95 ? 2.597 6.911 10.760 1.00 91.06 95 GLY A C 1
ATOM 705 O O . GLY A 1 95 ? 3.651 6.996 11.391 1.00 91.06 95 GLY A O 1
ATOM 706 N N . LEU A 1 96 ? 2.566 6.432 9.509 1.00 89.62 96 LEU A N 1
ATOM 707 C CA . LEU A 1 96 ? 3.796 6.058 8.800 1.00 89.62 96 LEU A CA 1
ATOM 708 C C . LEU A 1 96 ? 4.694 7.271 8.516 1.00 89.62 96 LEU A C 1
ATOM 710 O O . LEU A 1 96 ? 5.895 7.102 8.362 1.00 89.62 96 LEU A O 1
ATOM 714 N N . ASP A 1 97 ? 4.157 8.488 8.450 1.00 81.75 97 ASP A N 1
ATOM 715 C CA . ASP A 1 97 ? 4.916 9.713 8.168 1.00 81.75 97 ASP A CA 1
ATOM 716 C C . ASP A 1 97 ? 5.463 10.414 9.423 1.00 81.75 97 ASP A C 1
ATOM 718 O O . ASP A 1 97 ? 5.991 11.523 9.327 1.00 81.75 97 ASP A O 1
ATOM 722 N N . ALA A 1 98 ? 5.411 9.766 10.594 1.00 71.62 98 ALA A N 1
ATOM 723 C CA . ALA A 1 98 ? 5.846 10.344 11.870 1.00 71.62 98 ALA A CA 1
ATOM 724 C C . ALA A 1 98 ? 7.302 10.861 11.869 1.00 71.62 98 ALA A C 1
ATOM 726 O O . ALA A 1 98 ? 7.648 11.728 12.670 1.00 71.62 98 ALA A O 1
ATOM 727 N N . ASN A 1 99 ? 8.141 10.364 10.956 1.00 67.12 99 ASN A N 1
ATOM 728 C CA . ASN A 1 99 ? 9.544 10.758 10.823 1.00 67.12 99 ASN A CA 1
ATOM 729 C C . ASN A 1 99 ? 9.786 11.876 9.789 1.00 67.12 99 ASN A C 1
ATOM 731 O O . ASN A 1 99 ? 10.929 12.270 9.586 1.00 67.12 99 ASN A O 1
ATOM 735 N N . GLY A 1 100 ? 8.745 12.389 9.122 1.00 66.19 100 GLY A N 1
ATOM 736 C CA . GLY A 1 100 ? 8.860 13.448 8.108 1.00 66.19 100 GLY A CA 1
ATOM 737 C C . GLY A 1 100 ? 9.402 12.993 6.747 1.00 66.19 100 GLY A C 1
ATOM 738 O O . GLY A 1 100 ? 9.511 13.810 5.833 1.00 66.19 100 GLY A O 1
ATOM 739 N N . GLU A 1 101 ? 9.704 11.703 6.598 1.00 76.38 101 GLU A N 1
ATOM 740 C CA . GLU A 1 101 ? 10.199 11.113 5.353 1.00 76.38 101 GLU A CA 1
ATOM 741 C C . GLU A 1 101 ? 9.070 10.856 4.339 1.00 76.38 101 GLU A C 1
ATOM 743 O O . GLU A 1 101 ? 7.938 10.542 4.731 1.00 76.38 101 GLU A O 1
ATOM 748 N N . PRO A 1 102 ? 9.338 10.957 3.022 1.00 79.88 102 PRO A N 1
ATOM 749 C CA . PRO A 1 102 ? 8.318 10.736 2.008 1.00 79.88 102 PRO A CA 1
ATOM 750 C C . PRO A 1 102 ? 7.859 9.273 1.999 1.00 79.88 102 PRO A C 1
ATOM 752 O O . PRO A 1 102 ? 8.657 8.349 1.846 1.00 79.88 102 PRO A O 1
ATOM 755 N N . LEU A 1 103 ? 6.543 9.066 2.102 1.00 86.06 103 LEU A N 1
ATOM 756 C CA . LEU A 1 103 ? 5.943 7.746 1.922 1.00 86.06 103 LEU A CA 1
ATOM 757 C C . LEU A 1 103 ? 6.119 7.254 0.485 1.00 86.06 103 LEU A C 1
ATOM 759 O O . LEU A 1 103 ? 5.816 7.971 -0.473 1.00 86.06 103 LEU A O 1
ATOM 763 N N . GLN A 1 104 ? 6.545 6.004 0.364 1.00 87.06 104 GLN A N 1
ATOM 764 C CA . GLN A 1 104 ? 6.560 5.242 -0.877 1.00 87.06 104 GLN A CA 1
ATOM 765 C C . GLN A 1 104 ? 5.279 4.416 -0.959 1.00 87.06 104 GLN A C 1
ATOM 767 O O . GLN A 1 104 ? 4.846 3.868 0.050 1.00 87.06 104 GLN A O 1
ATOM 772 N N . VAL A 1 105 ? 4.668 4.336 -2.140 1.00 87.00 105 VAL A N 1
ATOM 773 C CA . VAL A 1 105 ? 3.394 3.634 -2.346 1.00 87.00 105 VAL A CA 1
ATOM 774 C C . VAL A 1 105 ? 3.486 2.789 -3.599 1.00 87.00 105 VAL A C 1
ATOM 776 O O . VAL A 1 105 ? 3.619 3.335 -4.685 1.00 87.00 105 VAL A O 1
ATOM 779 N N . GLU A 1 106 ? 3.384 1.475 -3.462 1.00 88.31 106 GLU A N 1
ATOM 780 C CA . GLU A 1 106 ? 3.521 0.535 -4.570 1.00 88.31 106 GLU A CA 1
ATOM 781 C C . GLU A 1 106 ? 2.308 -0.390 -4.672 1.00 88.31 106 GLU A C 1
ATOM 783 O O . GLU A 1 106 ? 1.815 -0.861 -3.656 1.00 88.31 106 GLU A O 1
ATOM 788 N N . LEU A 1 107 ? 1.846 -0.685 -5.888 1.00 88.81 107 LEU A N 1
ATOM 789 C CA . LEU A 1 107 ? 0.807 -1.686 -6.129 1.00 88.81 107 LEU A CA 1
ATOM 790 C C . LEU A 1 107 ? 1.455 -3.022 -6.503 1.00 88.81 107 LEU A C 1
ATOM 792 O O . LEU A 1 107 ? 2.306 -3.067 -7.392 1.00 88.81 107 LEU A O 1
ATOM 796 N N . ARG A 1 108 ? 1.047 -4.119 -5.862 1.00 90.06 108 ARG A N 1
ATOM 797 C CA . ARG A 1 108 ? 1.504 -5.476 -6.188 1.00 90.06 108 ARG A CA 1
ATOM 798 C C . ARG A 1 108 ? 0.403 -6.496 -5.964 1.00 90.06 108 ARG A C 1
ATOM 800 O O . ARG A 1 108 ? -0.436 -6.333 -5.093 1.00 90.06 108 ARG A O 1
ATOM 807 N N . TYR A 1 109 ? 0.461 -7.592 -6.706 1.00 91.56 109 TYR A N 1
ATOM 808 C CA . TYR A 1 109 ? -0.285 -8.795 -6.357 1.00 91.56 109 TYR A CA 1
ATOM 809 C C . TYR A 1 109 ? 0.455 -9.563 -5.251 1.00 91.56 109 TYR A C 1
ATOM 811 O O . TYR A 1 109 ? 1.630 -9.902 -5.427 1.00 91.56 109 TYR A O 1
ATOM 819 N N . ASP A 1 110 ? -0.216 -9.840 -4.131 1.00 92.44 110 ASP A N 1
ATOM 820 C CA . ASP A 1 110 ? 0.315 -10.688 -3.061 1.00 92.44 110 ASP A CA 1
ATOM 821 C C . ASP A 1 110 ? -0.116 -12.146 -3.280 1.00 92.44 110 ASP A C 1
ATOM 823 O O . ASP A 1 110 ? -1.289 -12.502 -3.160 1.00 92.44 110 ASP A O 1
ATOM 827 N N . GLU A 1 111 ? 0.845 -13.017 -3.596 1.00 91.19 111 GLU A N 1
ATOM 828 C CA . GLU A 1 111 ? 0.564 -14.422 -3.915 1.00 91.19 111 GLU A CA 1
ATOM 829 C C . GLU A 1 111 ? 0.077 -15.246 -2.716 1.00 91.19 111 GLU A C 1
ATOM 831 O O . GLU A 1 111 ? -0.539 -16.296 -2.923 1.00 91.19 111 GLU A O 1
ATOM 836 N N . SER A 1 112 ? 0.386 -14.810 -1.490 1.00 91.44 112 SER A N 1
ATOM 837 C CA . SER A 1 112 ? 0.009 -15.510 -0.257 1.00 91.44 112 SER A CA 1
ATOM 838 C C . SER A 1 112 ? -1.424 -15.176 0.134 1.00 91.44 112 SER A C 1
ATOM 840 O O . SER A 1 112 ? -2.164 -16.063 0.553 1.00 91.44 112 SER A O 1
ATOM 842 N N . LEU A 1 113 ? -1.804 -13.907 -0.026 1.00 91.12 113 LEU A N 1
ATOM 843 C CA . LEU A 1 113 ? -3.150 -13.411 0.252 1.00 91.12 113 LEU A CA 1
ATOM 844 C C . LEU A 1 113 ? -4.100 -13.564 -0.940 1.00 91.12 113 LEU A C 1
ATOM 846 O O . LEU A 1 113 ? -5.304 -13.429 -0.761 1.00 91.12 113 LEU A O 1
ATOM 850 N N . LYS A 1 114 ? -3.575 -13.869 -2.136 1.00 94.31 114 LYS A N 1
ATOM 851 C CA . LYS A 1 114 ? -4.347 -13.996 -3.381 1.00 94.31 114 LYS A CA 1
ATOM 852 C C . LYS A 1 114 ? -5.174 -12.742 -3.685 1.00 94.31 114 LYS A C 1
ATOM 854 O O . LYS A 1 114 ? -6.307 -12.844 -4.144 1.00 94.31 114 LYS A O 1
ATOM 859 N N . THR A 1 115 ? -4.587 -11.565 -3.459 1.00 95.06 115 THR A N 1
ATOM 860 C CA . THR A 1 115 ? -5.262 -10.277 -3.665 1.00 95.06 115 THR A CA 1
ATOM 861 C C . THR A 1 115 ? -4.327 -9.166 -4.164 1.00 95.06 115 THR A C 1
ATOM 863 O O . THR A 1 115 ? -3.098 -9.218 -4.040 1.00 95.06 115 THR A O 1
ATOM 866 N N . VAL A 1 116 ? -4.976 -8.156 -4.739 1.00 93.56 116 VAL A N 1
ATOM 867 C CA . VAL A 1 116 ? -4.567 -6.760 -4.915 1.00 93.56 116 VAL A CA 1
ATOM 868 C C . VAL A 1 116 ? -3.996 -6.062 -3.673 1.00 93.56 116 VAL A C 1
ATOM 870 O O . VAL A 1 116 ? -4.806 -5.795 -2.793 1.00 93.56 116 VAL A O 1
ATOM 873 N N . VAL A 1 117 ? -2.710 -5.710 -3.530 1.00 94.62 117 VAL A N 1
ATOM 874 C CA . VAL A 1 117 ? -2.261 -4.893 -2.377 1.00 94.62 117 VAL A CA 1
ATOM 875 C C . VAL A 1 117 ? -1.530 -3.610 -2.761 1.00 94.62 117 VAL A C 1
ATOM 877 O O . VAL A 1 117 ? -0.641 -3.599 -3.612 1.00 94.62 117 VAL A O 1
ATOM 880 N N . TRP A 1 118 ? -1.865 -2.525 -2.067 1.00 93.44 118 TRP A N 1
ATOM 881 C CA . TRP A 1 118 ? -1.010 -1.358 -1.912 1.00 93.44 118 TRP A CA 1
ATOM 882 C C . TRP A 1 118 ? -0.032 -1.589 -0.761 1.00 93.44 118 TRP A C 1
ATOM 884 O O . TRP A 1 118 ? -0.421 -1.929 0.355 1.00 93.44 118 TRP A O 1
ATOM 894 N N . ILE A 1 119 ? 1.247 -1.362 -1.023 1.00 92.62 119 ILE A N 1
ATOM 895 C CA . ILE A 1 119 ? 2.330 -1.400 -0.050 1.00 92.62 119 ILE A CA 1
ATOM 896 C C . ILE A 1 119 ? 2.763 0.041 0.191 1.00 92.62 119 ILE A C 1
ATOM 898 O O . ILE A 1 119 ? 3.364 0.669 -0.681 1.00 92.62 119 ILE A O 1
ATOM 902 N N . VAL A 1 120 ? 2.464 0.567 1.375 1.00 92.38 120 VAL A N 1
ATOM 903 C CA . VAL A 1 120 ? 2.874 1.912 1.787 1.00 92.38 120 VAL A CA 1
ATOM 904 C C . VAL A 1 120 ? 4.039 1.787 2.747 1.00 92.38 120 VAL A C 1
ATOM 906 O O . VAL A 1 120 ? 3.923 1.116 3.766 1.00 92.38 120 VAL A O 1
ATOM 909 N N . SER A 1 121 ? 5.172 2.404 2.432 1.00 90.62 121 SER A N 1
ATOM 910 C CA . SER A 1 121 ? 6.381 2.297 3.248 1.00 90.62 121 SER A CA 1
ATOM 911 C C . SER A 1 121 ? 6.961 3.657 3.602 1.00 90.62 121 SER A C 1
ATOM 913 O O . SER A 1 121 ? 7.012 4.562 2.770 1.00 90.62 121 SER A O 1
ATOM 915 N N . ASN A 1 122 ? 7.450 3.774 4.832 1.00 89.12 122 ASN A N 1
ATOM 916 C CA . ASN A 1 122 ? 8.308 4.861 5.277 1.00 89.12 122 ASN A CA 1
ATOM 917 C C . ASN A 1 122 ? 9.679 4.279 5.620 1.00 89.12 122 ASN A C 1
ATOM 919 O O . ASN A 1 122 ? 9.789 3.450 6.525 1.00 89.12 122 ASN A O 1
ATOM 923 N N . PHE A 1 123 ? 10.705 4.689 4.877 1.00 83.38 123 PHE A N 1
ATOM 924 C CA . PHE A 1 123 ? 12.086 4.319 5.160 1.00 83.38 123 PHE A CA 1
ATOM 925 C C . PHE A 1 123 ? 12.782 5.511 5.816 1.00 83.38 123 PHE A C 1
ATOM 927 O O . PHE A 1 123 ? 12.749 6.598 5.238 1.00 83.38 123 PHE A O 1
ATOM 934 N N . PRO A 1 124 ? 13.409 5.336 6.990 1.00 79.00 124 PRO A N 1
ATOM 935 C CA . PRO A 1 124 ? 14.196 6.403 7.585 1.00 79.00 124 PRO A CA 1
ATOM 936 C C . PRO A 1 124 ? 15.413 6.695 6.698 1.00 79.00 124 PRO A C 1
ATOM 938 O O . PRO A 1 124 ? 16.085 5.764 6.247 1.00 79.00 124 PRO A O 1
ATOM 941 N N . ILE A 1 125 ? 15.723 7.974 6.468 1.00 76.38 125 ILE A N 1
ATOM 942 C CA . ILE A 1 125 ? 17.034 8.361 5.940 1.00 76.38 125 ILE A CA 1
ATOM 943 C C . ILE A 1 125 ? 18.036 8.171 7.078 1.00 76.38 125 ILE A C 1
ATOM 945 O O . ILE A 1 125 ? 17.933 8.821 8.117 1.00 76.38 125 ILE A O 1
ATOM 949 N N . LEU A 1 126 ? 18.972 7.241 6.894 1.00 75.88 126 LEU A N 1
ATOM 950 C CA . LEU A 1 126 ? 19.994 6.923 7.885 1.00 75.88 126 LEU A CA 1
ATOM 951 C C . LEU A 1 126 ? 21.359 7.430 7.424 1.00 75.88 126 LEU A C 1
ATOM 953 O O . LEU A 1 126 ? 21.782 7.148 6.303 1.00 75.88 126 LEU A O 1
ATOM 957 N N . ASP A 1 127 ? 22.061 8.123 8.318 1.00 78.12 127 ASP A N 1
ATOM 958 C CA . ASP A 1 127 ? 23.495 8.384 8.177 1.00 78.12 127 ASP A CA 1
ATOM 959 C C . ASP A 1 127 ? 24.322 7.168 8.643 1.00 78.12 127 ASP A C 1
ATOM 961 O O . ASP A 1 127 ? 23.826 6.287 9.354 1.00 78.12 127 ASP A O 1
ATOM 965 N N . GLU A 1 128 ? 25.614 7.127 8.288 1.00 77.38 128 GLU A N 1
ATOM 966 C CA . GLU A 1 128 ? 26.529 6.048 8.691 1.00 77.38 128 GLU A CA 1
ATOM 967 C C . GLU A 1 128 ? 26.442 5.757 10.203 1.00 77.38 128 GLU A C 1
ATOM 969 O O . GLU A 1 128 ? 26.618 6.646 11.043 1.00 77.38 128 GLU A O 1
ATOM 974 N N . ASN A 1 129 ? 26.260 4.481 10.558 1.00 74.69 129 ASN A N 1
ATOM 975 C CA . ASN A 1 129 ? 26.109 3.972 11.931 1.00 74.69 129 ASN A CA 1
ATOM 976 C C . ASN A 1 129 ? 24.785 4.317 12.638 1.00 74.69 129 ASN A C 1
ATOM 978 O O . ASN A 1 129 ? 24.674 4.097 13.849 1.00 74.69 129 ASN A O 1
ATOM 982 N N . GLN A 1 130 ? 23.780 4.826 11.926 1.00 80.12 130 GLN A N 1
ATOM 983 C CA . GLN A 1 130 ? 22.437 4.973 12.477 1.00 80.12 130 GLN A CA 1
ATOM 984 C C . GLN A 1 130 ? 21.616 3.688 12.326 1.00 80.12 130 GLN A C 1
ATOM 986 O O . GLN A 1 130 ? 21.814 2.877 11.421 1.00 80.12 130 GLN A O 1
ATOM 991 N N . GLN A 1 131 ? 20.685 3.511 13.260 1.00 79.69 131 GLN A N 1
ATOM 992 C CA . GLN A 1 131 ? 19.641 2.497 13.196 1.00 79.69 131 GLN A CA 1
ATOM 993 C C . GLN A 1 131 ? 18.303 3.214 13.099 1.00 79.69 131 GLN A C 1
ATOM 995 O O . GLN A 1 131 ? 18.080 4.208 13.793 1.00 79.69 131 GLN A O 1
ATOM 1000 N N . GLY A 1 132 ? 17.414 2.688 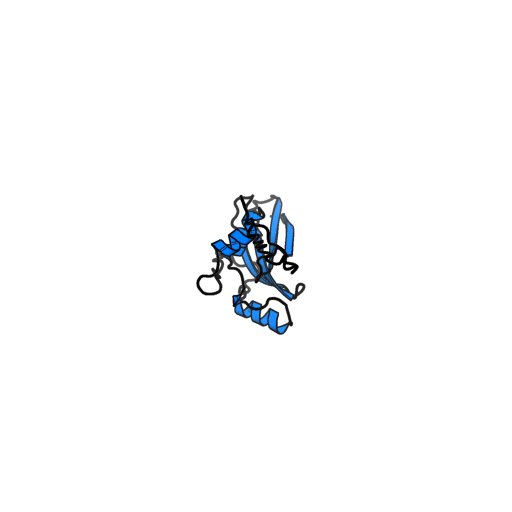12.270 1.00 82.50 132 GLY A N 1
ATOM 1001 C CA . GLY A 1 132 ? 16.041 3.153 12.180 1.00 82.50 132 GLY A CA 1
ATOM 1002 C C . GLY A 1 132 ? 15.066 1.999 12.062 1.00 82.50 132 GLY A C 1
ATOM 1003 O O . GLY A 1 132 ? 15.451 0.831 12.004 1.00 82.50 132 GLY A O 1
ATOM 1004 N N . THR A 1 133 ? 13.790 2.348 12.004 1.00 85.25 133 THR A N 1
ATOM 1005 C CA . THR A 1 133 ? 12.708 1.395 11.786 1.00 85.25 133 THR A CA 1
ATOM 1006 C C . THR A 1 133 ? 11.990 1.791 10.510 1.00 85.25 133 THR A C 1
ATOM 1008 O O . THR A 1 133 ? 11.437 2.886 10.433 1.00 85.25 133 THR A O 1
ATOM 1011 N N . ALA A 1 134 ? 12.003 0.911 9.513 1.00 86.56 134 ALA A N 1
ATOM 1012 C CA . ALA A 1 134 ? 11.097 1.017 8.385 1.00 86.56 134 ALA A CA 1
ATOM 1013 C C . ALA A 1 134 ? 9.713 0.542 8.818 1.00 86.56 134 ALA A C 1
ATOM 1015 O O . ALA A 1 134 ? 9.576 -0.506 9.455 1.00 86.56 134 ALA A O 1
ATOM 1016 N N . LEU A 1 135 ? 8.697 1.309 8.446 1.00 90.69 135 LEU A N 1
ATOM 1017 C CA . LEU A 1 135 ? 7.301 0.943 8.631 1.00 90.69 135 LEU A CA 1
ATOM 1018 C C . LEU A 1 135 ? 6.714 0.603 7.269 1.00 90.69 135 LEU A C 1
ATOM 1020 O O . LEU A 1 135 ? 6.847 1.389 6.333 1.00 90.69 135 LEU A O 1
ATOM 1024 N N . THR A 1 136 ? 6.049 -0.542 7.168 1.00 92.19 136 THR A N 1
ATOM 1025 C CA . THR A 1 136 ? 5.357 -0.976 5.953 1.00 92.19 136 THR A CA 1
ATOM 1026 C C . THR A 1 136 ? 3.923 -1.352 6.287 1.00 92.19 136 THR A C 1
ATOM 1028 O O . THR A 1 136 ? 3.679 -2.162 7.177 1.00 92.19 136 THR A O 1
ATOM 1031 N N . LEU A 1 137 ? 2.978 -0.790 5.547 1.00 95.19 137 LEU A N 1
ATOM 1032 C CA . LEU A 1 137 ? 1.554 -1.069 5.629 1.00 95.19 137 LEU A CA 1
ATOM 1033 C C . LEU A 1 137 ? 1.114 -1.776 4.347 1.00 95.19 137 LEU A C 1
ATOM 1035 O O . LEU A 1 137 ? 1.434 -1.320 3.250 1.00 95.19 137 LEU A O 1
ATOM 1039 N N . TYR A 1 138 ? 0.390 -2.878 4.496 1.00 95.25 138 TYR A N 1
ATOM 1040 C CA . TYR A 1 138 ? -0.219 -3.627 3.402 1.00 95.25 138 TYR A CA 1
ATOM 1041 C C . TYR A 1 138 ? -1.715 -3.345 3.428 1.00 95.25 138 TYR A C 1
ATOM 1043 O O . TYR A 1 138 ? -2.374 -3.592 4.438 1.00 95.25 138 TYR A O 1
ATOM 1051 N N . ILE A 1 139 ? -2.237 -2.804 2.336 1.00 95.81 139 ILE A N 1
ATOM 1052 C CA . ILE A 1 139 ? -3.621 -2.357 2.211 1.00 95.81 139 ILE A CA 1
ATOM 1053 C C . ILE A 1 139 ? -4.239 -3.087 1.022 1.00 95.81 139 ILE A C 1
ATOM 1055 O O . ILE A 1 139 ? -3.670 -3.081 -0.064 1.00 95.81 139 ILE A O 1
ATOM 1059 N N . GLU A 1 140 ? -5.396 -3.703 1.207 1.00 95.50 140 GLU A N 1
ATOM 1060 C CA . GLU A 1 140 ? -6.175 -4.304 0.128 1.00 95.50 140 GLU A CA 1
ATOM 1061 C C . GLU A 1 140 ? -6.564 -3.241 -0.902 1.00 95.50 140 GLU A C 1
ATOM 1063 O O . GLU A 1 140 ? -7.103 -2.187 -0.557 1.00 95.50 140 GLU A O 1
ATOM 1068 N N . ALA A 1 141 ? -6.265 -3.500 -2.173 1.00 93.81 141 ALA A N 1
ATOM 1069 C CA . ALA A 1 141 ? -6.369 -2.500 -3.224 1.00 93.81 141 ALA A CA 1
ATOM 1070 C C . ALA A 1 141 ? -7.815 -2.082 -3.492 1.00 93.81 141 ALA A C 1
ATOM 1072 O O . ALA A 1 141 ? -8.051 -0.896 -3.686 1.00 93.81 141 ALA A O 1
ATOM 1073 N N . ALA A 1 142 ? -8.767 -3.017 -3.475 1.00 92.31 142 ALA A N 1
ATOM 1074 C CA . ALA A 1 142 ? -10.173 -2.734 -3.765 1.00 92.31 142 ALA A CA 1
ATOM 1075 C C . ALA A 1 142 ? -10.890 -2.004 -2.619 1.00 92.31 142 ALA A C 1
ATOM 1077 O O . ALA A 1 142 ? -11.615 -1.040 -2.835 1.00 92.31 142 ALA A O 1
ATOM 1078 N N . SER A 1 143 ? -10.671 -2.437 -1.377 1.00 92.69 143 SER A N 1
ATOM 1079 C CA . SER A 1 143 ? -11.441 -1.940 -0.231 1.00 92.69 143 SER A CA 1
ATOM 1080 C C . SER A 1 143 ? -10.734 -0.830 0.551 1.00 92.69 143 SER A C 1
ATOM 1082 O O . SER A 1 143 ? -11.380 -0.084 1.278 1.00 92.69 143 SER A O 1
ATOM 1084 N N . GLY A 1 144 ? -9.405 -0.726 0.458 1.00 92.88 144 GLY A N 1
ATOM 1085 C CA . GLY A 1 144 ? -8.607 0.107 1.358 1.00 92.88 144 GLY A CA 1
ATOM 1086 C C . GLY A 1 144 ? -8.461 -0.459 2.776 1.00 92.88 144 GLY A C 1
ATOM 1087 O O . GLY A 1 144 ? -7.965 0.229 3.670 1.00 92.88 144 GLY A O 1
ATOM 1088 N N . ARG A 1 145 ? -8.862 -1.714 3.003 1.00 94.94 145 ARG A N 1
ATOM 1089 C CA . ARG A 1 145 ? -8.701 -2.413 4.281 1.00 94.94 145 ARG A CA 1
ATOM 1090 C C . ARG A 1 145 ? -7.230 -2.685 4.572 1.00 94.94 145 ARG A C 1
ATOM 1092 O O . ARG A 1 145 ? -6.502 -3.207 3.734 1.00 94.94 145 ARG A O 1
ATOM 1099 N N . ILE A 1 146 ? -6.793 -2.383 5.791 1.00 95.75 146 ILE A N 1
ATOM 1100 C CA . ILE A 1 146 ? -5.441 -2.721 6.245 1.00 95.75 146 ILE A CA 1
ATOM 1101 C C . ILE A 1 146 ? -5.363 -4.228 6.503 1.00 95.75 146 ILE A C 1
ATOM 1103 O O . ILE A 1 146 ? -6.120 -4.769 7.308 1.00 95.75 146 ILE A O 1
ATOM 1107 N N . LEU A 1 147 ? -4.428 -4.891 5.829 1.00 95.06 147 LEU A N 1
ATOM 1108 C CA . LEU A 1 147 ? -4.180 -6.328 5.936 1.00 95.06 147 LEU A CA 1
ATOM 1109 C C . LEU A 1 147 ? -3.072 -6.636 6.943 1.00 95.06 147 LEU A C 1
ATOM 1111 O O . LEU A 1 147 ? -3.167 -7.606 7.690 1.00 95.06 147 LEU A O 1
ATOM 1115 N N . ASP A 1 148 ? -2.017 -5.818 6.956 1.00 95.19 148 ASP A N 1
ATOM 1116 C CA . ASP A 1 148 ? -0.876 -6.003 7.850 1.00 95.19 148 ASP A CA 1
ATOM 1117 C C . ASP A 1 148 ? -0.082 -4.703 8.034 1.00 95.19 148 ASP A C 1
ATOM 1119 O O . ASP A 1 148 ? -0.047 -3.845 7.148 1.00 95.19 148 ASP A O 1
ATOM 1123 N N . LYS A 1 149 ? 0.606 -4.584 9.171 1.00 94.00 149 LYS A N 1
ATOM 1124 C CA . LYS A 1 149 ? 1.532 -3.495 9.492 1.00 94.00 149 LYS A CA 1
ATOM 1125 C C . LYS A 1 149 ? 2.812 -4.090 10.063 1.00 94.00 149 LYS A C 1
ATOM 1127 O O . LYS A 1 149 ? 2.801 -4.724 11.115 1.00 94.00 149 LYS A O 1
ATOM 1132 N N . LYS A 1 150 ? 3.928 -3.868 9.373 1.00 92.56 150 LYS A N 1
ATOM 1133 C CA . LYS A 1 150 ? 5.239 -4.415 9.727 1.00 92.56 150 LYS A CA 1
ATOM 1134 C C . LYS A 1 150 ? 6.206 -3.310 10.107 1.00 92.56 150 LYS A C 1
ATOM 1136 O O . LYS A 1 150 ? 6.301 -2.291 9.429 1.00 92.56 150 LYS A O 1
ATOM 1141 N N . GLU A 1 151 ? 6.979 -3.583 11.146 1.00 90.62 151 GLU A N 1
ATOM 1142 C CA . GLU A 1 151 ? 8.142 -2.797 11.535 1.00 90.62 151 GLU A CA 1
ATOM 1143 C C . GLU A 1 151 ? 9.392 -3.620 11.231 1.00 90.62 151 GLU A C 1
ATOM 1145 O O . GLU A 1 151 ? 9.488 -4.781 11.634 1.00 90.62 151 GLU A O 1
ATOM 1150 N N . SER A 1 152 ? 10.339 -3.051 10.491 1.00 87.31 152 SER A N 1
ATOM 1151 C CA . SER A 1 152 ? 11.592 -3.722 10.142 1.00 87.31 152 SER A CA 1
ATOM 1152 C C . SER A 1 152 ? 12.782 -2.866 10.564 1.00 87.31 152 SER A C 1
ATOM 1154 O O . SER A 1 152 ? 12.820 -1.686 10.215 1.00 87.31 152 SER A O 1
ATOM 1156 N N . PRO A 1 153 ? 13.767 -3.421 11.291 1.00 85.12 153 PRO A N 1
ATOM 1157 C CA . PRO A 1 153 ? 14.981 -2.683 11.602 1.00 85.12 153 PRO A CA 1
ATOM 1158 C C . PRO A 1 153 ? 15.752 -2.397 10.310 1.00 85.12 153 PRO A C 1
ATOM 1160 O O . PRO A 1 153 ? 15.957 -3.290 9.487 1.00 85.12 153 PRO A O 1
ATOM 1163 N N . VAL A 1 154 ? 16.197 -1.155 10.155 1.00 81.81 154 VAL A N 1
ATOM 1164 C CA . VAL A 1 154 ? 17.065 -0.706 9.066 1.00 81.81 154 VAL A CA 1
ATOM 1165 C C . VAL A 1 154 ? 18.400 -0.294 9.671 1.00 81.81 154 VAL A C 1
ATOM 1167 O O . VAL A 1 154 ? 18.446 0.420 10.675 1.00 81.81 154 VAL A O 1
ATOM 1170 N N . ILE A 1 155 ? 19.483 -0.779 9.071 1.00 76.81 155 ILE A N 1
ATOM 1171 C CA . ILE A 1 155 ? 20.860 -0.506 9.482 1.00 76.81 155 ILE A CA 1
ATOM 1172 C C . ILE A 1 155 ? 21.581 0.050 8.251 1.00 76.81 155 ILE A C 1
ATOM 1174 O O . ILE A 1 155 ? 21.496 -0.571 7.190 1.00 76.81 155 ILE A O 1
ATOM 1178 N N . ALA A 1 156 ? 22.218 1.215 8.403 1.00 71.19 156 ALA A N 1
ATOM 1179 C CA . ALA A 1 156 ? 23.033 1.858 7.367 1.00 71.19 156 ALA A CA 1
ATOM 1180 C C . ALA A 1 156 ? 24.327 1.089 7.061 1.00 71.19 156 ALA A C 1
ATOM 1182 O O . ALA A 1 156 ? 24.901 0.492 8.006 1.00 71.19 156 ALA A O 1
#

Foldseek 3Di:
DDDDDDDDDPPPPPDPPPDPDPPPPPQLVCLQVVQPDPDAEQDDPPPDPDAPPVNDDQDDLVRQLVQLVVLVAPPSPRRLFGYQSSLLSLCVVVVQCVQVADKDWGWHRDPVRSATWIKIKDDDDDDAADKDWIWIWIAGGRPRHTPDIDIDIDHD

Radius of gyration: 21.92 Å; chains: 1; bounding box: 94×34×39 Å

Secondary structure (DSSP, 8-state):
-------------------------HHHHHHHHHT--SSS--------SS--TT-PPPPPHHHHHHHHHHTT-BS--GGGPPPHHHHHHHHHHTTTTTTSPPPEEEEEEETTTTEEEEEEEE-----TT-EEEEEEEEEETTT--EEEEEEEEEE-